Protein AF-A0A1Z9M6M5-F1 (afdb_monomer_lite)

Sequence (166 aa):
MITKFTIFIFLLGDLFAAGDVALSGQDLSLFWFLPFLGILFSIAILPLISPYFWHKNYGKVSFFWLLIFTIFFFLTFGYNTASFYFIEVIVGEFIPFVVLLLSLFVVTGGICIRGTFKPTPLNNLKLMVLGTSIASWMGTTGAAMLLVRPLINANYIRKFNVHIFV

Structure (mmCIF, N/CA/C/O backbone):
data_AF-A0A1Z9M6M5-F1
#
_entry.id   AF-A0A1Z9M6M5-F1
#
loop_
_atom_site.group_PDB
_atom_site.id
_atom_site.type_symbol
_atom_site.label_atom_id
_atom_site.label_alt_id
_atom_site.label_comp_id
_atom_site.label_asym_id
_atom_site.label_entity_id
_atom_site.label_seq_id
_atom_site.pdbx_PDB_ins_code
_atom_site.Cartn_x
_atom_site.Cartn_y
_atom_site.Cartn_z
_atom_site.occupancy
_atom_site.B_iso_or_equiv
_atom_site.auth_seq_id
_atom_site.auth_comp_id
_atom_site.auth_asym_id
_atom_site.auth_atom_id
_atom_site.pdbx_PDB_model_num
ATOM 1 N N . MET A 1 1 ? 12.761 27.699 -20.413 1.00 53.94 1 MET A N 1
ATOM 2 C CA . MET A 1 1 ? 11.705 26.902 -19.742 1.00 53.94 1 MET A CA 1
ATOM 3 C C . MET A 1 1 ? 10.791 26.219 -20.758 1.00 53.94 1 MET A C 1
ATOM 5 O O . MET A 1 1 ? 10.580 25.023 -20.638 1.00 53.94 1 MET A O 1
ATOM 9 N N . ILE A 1 2 ? 10.361 26.935 -21.804 1.00 57.56 2 ILE A N 1
ATOM 10 C CA . ILE A 1 2 ? 9.500 26.427 -22.888 1.00 57.56 2 ILE A CA 1
ATOM 11 C C . ILE A 1 2 ? 10.130 25.242 -23.643 1.00 57.56 2 ILE A C 1
ATOM 13 O O . ILE A 1 2 ? 9.488 24.215 -23.783 1.00 57.56 2 ILE A O 1
ATOM 17 N N . THR A 1 3 ? 11.417 25.300 -23.999 1.00 53.97 3 THR A N 1
ATOM 18 C CA . THR A 1 3 ? 12.093 24.231 -24.765 1.00 53.97 3 THR A CA 1
ATOM 19 C C . THR A 1 3 ? 12.153 22.886 -24.032 1.00 53.97 3 THR A C 1
ATOM 21 O O . THR A 1 3 ? 12.022 21.839 -24.652 1.00 53.97 3 THR A O 1
ATOM 24 N N . LYS A 1 4 ? 12.302 22.895 -22.698 1.00 49.56 4 LYS A N 1
ATOM 25 C CA . LYS A 1 4 ? 12.284 21.666 -21.884 1.00 49.56 4 LYS A CA 1
ATOM 26 C C . LYS A 1 4 ? 10.884 21.053 -21.810 1.00 49.56 4 LYS A C 1
ATOM 28 O O . LYS A 1 4 ? 10.758 19.837 -21.765 1.00 49.56 4 LYS A O 1
ATOM 33 N N . PHE A 1 5 ? 9.853 21.895 -21.823 1.00 53.88 5 PHE A N 1
ATOM 34 C CA . PHE A 1 5 ? 8.457 21.470 -21.810 1.00 53.88 5 PHE A CA 1
ATOM 35 C C . PHE A 1 5 ? 8.045 20.856 -23.155 1.00 53.88 5 PHE A C 1
ATOM 37 O O . PHE A 1 5 ? 7.397 19.816 -23.180 1.00 53.88 5 PHE A O 1
ATOM 44 N N . THR A 1 6 ? 8.504 21.424 -24.275 1.00 57.41 6 THR A N 1
ATOM 45 C CA . THR A 1 6 ? 8.254 20.861 -25.610 1.00 57.41 6 THR A CA 1
ATOM 46 C C . THR A 1 6 ? 8.958 19.519 -25.813 1.00 57.41 6 THR A C 1
ATOM 48 O O . THR A 1 6 ? 8.351 18.596 -26.340 1.00 57.41 6 THR A O 1
ATOM 51 N N . ILE A 1 7 ? 10.201 19.374 -25.336 1.00 59.31 7 ILE A N 1
ATOM 52 C CA . ILE A 1 7 ? 10.940 18.098 -25.378 1.00 59.31 7 ILE A CA 1
ATOM 53 C C . ILE A 1 7 ? 10.253 17.033 -24.511 1.00 59.31 7 ILE A C 1
ATOM 55 O O . ILE A 1 7 ? 10.161 15.880 -24.916 1.00 59.31 7 ILE A O 1
ATOM 59 N N . PHE A 1 8 ? 9.731 17.418 -23.342 1.00 57.72 8 PHE A N 1
ATOM 60 C CA . PHE A 1 8 ? 8.982 16.521 -22.460 1.00 57.72 8 PHE A CA 1
ATOM 61 C C . PHE A 1 8 ? 7.685 16.012 -23.109 1.00 57.72 8 PHE A C 1
ATOM 63 O O . PHE A 1 8 ? 7.379 14.828 -23.015 1.00 57.72 8 PHE A O 1
ATOM 70 N N . ILE A 1 9 ? 6.959 16.883 -23.817 1.00 60.31 9 ILE A N 1
ATOM 71 C CA . ILE A 1 9 ? 5.745 16.513 -24.560 1.00 60.31 9 ILE A CA 1
ATOM 72 C C . ILE A 1 9 ? 6.070 15.619 -25.762 1.00 60.31 9 ILE A C 1
ATOM 74 O O . ILE A 1 9 ? 5.335 14.672 -26.019 1.00 60.31 9 ILE A O 1
ATOM 78 N N . PHE A 1 10 ? 7.168 15.878 -26.476 1.00 56.12 10 PHE A N 1
ATOM 79 C CA . PHE A 1 10 ? 7.576 15.059 -27.622 1.00 56.12 10 PHE A CA 1
ATOM 80 C C . PHE A 1 10 ? 8.027 13.655 -27.193 1.00 56.12 10 PHE A C 1
ATOM 82 O O . PHE A 1 10 ? 7.607 12.673 -27.791 1.00 56.12 10 PHE A O 1
ATOM 89 N N . LEU A 1 11 ? 8.785 13.552 -26.092 1.00 55.50 11 LEU A N 1
ATOM 90 C CA . LEU A 1 11 ? 9.146 12.269 -25.477 1.00 55.50 11 LEU A CA 1
ATOM 91 C C . LEU A 1 11 ? 7.907 11.480 -25.039 1.00 55.50 11 LEU A C 1
ATOM 93 O O . LEU A 1 11 ? 7.829 10.286 -25.300 1.00 55.50 11 LEU A O 1
ATOM 97 N N . LEU A 1 12 ? 6.925 12.140 -24.416 1.00 55.97 12 LEU A N 1
ATOM 98 C CA . LEU A 1 12 ? 5.636 11.522 -24.087 1.00 55.97 12 LEU A CA 1
ATOM 99 C C . LEU A 1 12 ? 4.883 11.056 -25.343 1.00 55.97 12 LEU A C 1
ATOM 101 O O . LEU A 1 12 ? 4.297 9.981 -25.323 1.00 55.97 12 LEU A O 1
ATOM 105 N N . GLY A 1 13 ? 4.918 11.828 -26.431 1.00 56.06 13 GLY A N 1
ATOM 106 C CA . GLY A 1 13 ? 4.300 11.465 -27.709 1.00 56.06 13 GLY A CA 1
ATOM 107 C C . GLY A 1 13 ? 4.885 10.191 -28.323 1.00 56.06 13 GLY A C 1
ATOM 108 O O . GLY A 1 13 ? 4.125 9.295 -28.681 1.00 56.06 13 GLY A O 1
ATOM 109 N N . ASP A 1 14 ? 6.214 10.072 -28.375 1.00 56.16 14 ASP A N 1
ATOM 110 C CA . ASP A 1 14 ? 6.899 8.872 -28.884 1.00 56.16 14 ASP A CA 1
ATOM 111 C C . ASP A 1 14 ? 6.700 7.652 -27.971 1.00 56.16 14 ASP A C 1
ATOM 113 O O . ASP A 1 14 ? 6.574 6.526 -28.450 1.00 56.16 14 ASP A O 1
ATOM 117 N N . LEU A 1 15 ? 6.610 7.871 -26.655 1.00 54.00 15 LEU A N 1
ATOM 118 C CA . LEU A 1 15 ? 6.298 6.820 -25.687 1.00 54.00 15 LEU A CA 1
ATOM 119 C C . LEU A 1 15 ? 4.893 6.250 -25.918 1.00 54.00 15 LEU A C 1
ATOM 121 O O . LEU A 1 15 ? 4.748 5.037 -25.963 1.00 54.00 15 LEU A O 1
ATOM 125 N N . PHE A 1 16 ? 3.878 7.091 -26.137 1.00 54.66 16 PHE A N 1
ATOM 126 C CA . PHE A 1 16 ? 2.506 6.644 -26.427 1.00 54.66 16 PHE A CA 1
ATOM 127 C C . PHE A 1 16 ? 2.314 6.091 -27.852 1.00 54.66 16 PHE A C 1
ATOM 129 O O . PHE A 1 16 ? 1.365 5.345 -28.088 1.00 54.66 16 PHE A O 1
ATOM 136 N N . ALA A 1 17 ? 3.200 6.421 -28.797 1.00 52.97 17 ALA A N 1
ATOM 137 C CA . ALA A 1 17 ? 3.157 5.916 -30.172 1.00 52.97 17 ALA A CA 1
ATOM 138 C C . ALA A 1 17 ? 3.702 4.481 -30.327 1.00 52.97 17 ALA A C 1
ATOM 140 O O . ALA A 1 17 ? 3.502 3.863 -31.368 1.00 52.97 17 ALA A O 1
ATOM 141 N N . ALA A 1 18 ? 4.346 3.917 -29.298 1.00 52.28 18 ALA A N 1
ATOM 142 C CA . ALA A 1 18 ? 4.889 2.553 -29.302 1.00 52.28 18 ALA A CA 1
ATOM 143 C C . ALA A 1 18 ? 3.838 1.443 -29.048 1.00 52.28 18 ALA A C 1
ATOM 145 O O . ALA A 1 18 ? 4.202 0.304 -28.752 1.00 52.28 18 ALA A O 1
ATOM 146 N N . GLY A 1 19 ? 2.542 1.759 -29.162 1.00 51.19 19 GLY A N 1
ATOM 147 C CA . GLY A 1 19 ? 1.414 0.876 -28.834 1.00 51.19 19 GLY A CA 1
ATOM 148 C C . GLY A 1 19 ? 1.192 -0.332 -29.758 1.00 51.19 19 GLY A C 1
ATOM 149 O O . GLY A 1 19 ? 0.257 -1.092 -29.526 1.00 51.19 19 GLY A O 1
ATOM 150 N N . ASP A 1 20 ? 2.031 -0.545 -30.775 1.00 50.50 20 ASP A N 1
ATOM 151 C CA . ASP A 1 20 ? 1.866 -1.653 -31.730 1.00 50.50 20 ASP A CA 1
ATOM 152 C C . ASP A 1 20 ? 2.443 -2.999 -31.242 1.00 50.50 20 ASP A C 1
ATOM 154 O O . ASP A 1 20 ? 2.226 -4.029 -31.880 1.00 50.50 20 ASP A O 1
ATOM 158 N N . VAL A 1 21 ? 3.145 -3.039 -30.101 1.00 58.66 21 VAL A N 1
ATOM 159 C CA . VAL A 1 21 ? 3.695 -4.284 -29.526 1.00 58.66 21 VAL A CA 1
ATOM 160 C C . VAL A 1 21 ? 3.026 -4.587 -28.187 1.00 58.66 21 VAL A C 1
ATOM 162 O O . VAL A 1 21 ? 3.596 -4.364 -27.120 1.00 58.66 21 VAL A O 1
ATOM 165 N N . ALA A 1 22 ? 1.803 -5.116 -28.239 1.00 64.25 22 ALA A N 1
ATOM 166 C CA . ALA A 1 22 ? 1.170 -5.706 -27.067 1.00 64.25 22 ALA A CA 1
ATOM 167 C C . ALA A 1 22 ? 1.894 -7.016 -26.709 1.00 64.25 22 ALA A C 1
ATOM 169 O O . ALA A 1 22 ? 1.821 -7.996 -27.452 1.00 64.25 22 ALA A O 1
ATOM 170 N N . LEU A 1 23 ? 2.602 -7.043 -25.577 1.00 72.88 23 LEU A N 1
ATOM 171 C CA . LEU A 1 23 ? 3.188 -8.270 -25.043 1.00 72.88 23 LEU A CA 1
ATOM 172 C C . L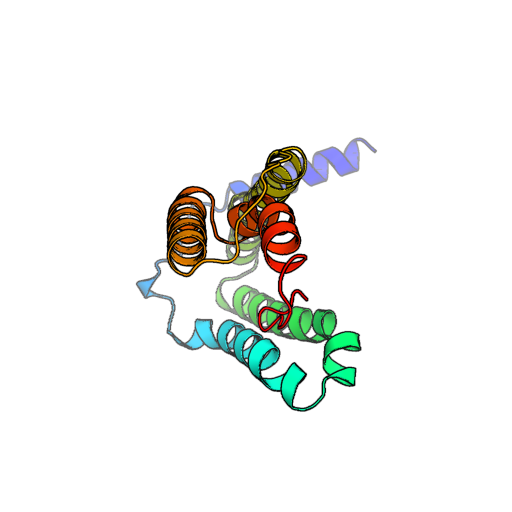EU A 1 23 ? 2.064 -9.240 -24.676 1.00 72.88 23 LEU A C 1
ATOM 174 O O . LEU A 1 23 ? 1.257 -8.973 -23.783 1.00 72.88 23 LEU A O 1
ATOM 178 N N . SER A 1 24 ? 2.007 -10.379 -25.364 1.00 75.81 24 SER A N 1
ATOM 179 C CA . SER A 1 24 ? 1.067 -11.438 -25.020 1.00 75.81 24 SER A CA 1
ATOM 180 C C . SER A 1 24 ? 1.516 -12.107 -23.726 1.00 75.81 24 SER A C 1
ATOM 182 O O . SER A 1 24 ? 2.664 -12.529 -23.589 1.00 75.81 24 SER A O 1
ATOM 184 N N . GLY A 1 25 ? 0.596 -12.274 -22.773 1.00 72.62 25 GLY A N 1
ATOM 185 C CA . GLY A 1 25 ? 0.875 -12.983 -21.519 1.00 72.62 25 GLY A CA 1
ATOM 186 C C . GLY A 1 25 ? 1.335 -14.435 -21.713 1.00 72.62 25 GLY A C 1
ATOM 187 O O . GLY A 1 25 ? 1.915 -15.011 -20.799 1.00 72.62 25 GLY A O 1
ATOM 188 N N . GLN A 1 26 ? 1.117 -15.020 -22.897 1.00 75.69 26 GLN A N 1
ATOM 189 C CA . GLN A 1 26 ? 1.611 -16.357 -23.248 1.00 75.69 26 GLN A CA 1
ATOM 190 C C . GLN A 1 26 ? 3.128 -16.399 -23.474 1.00 75.69 26 GLN A C 1
ATOM 192 O O . GLN A 1 26 ? 3.737 -17.447 -23.263 1.00 75.69 26 GLN A O 1
ATOM 197 N N . ASP A 1 27 ? 3.743 -15.272 -23.836 1.00 73.62 27 ASP A N 1
ATOM 198 C CA . ASP A 1 27 ? 5.185 -15.183 -24.096 1.00 73.62 27 ASP A CA 1
ATOM 199 C C . ASP A 1 27 ? 5.992 -14.963 -22.801 1.00 73.62 27 ASP A C 1
ATOM 201 O O . ASP A 1 27 ? 7.218 -15.100 -22.767 1.00 73.62 27 ASP A O 1
ATOM 205 N N . LEU A 1 28 ? 5.306 -14.647 -21.698 1.00 81.38 28 LEU A N 1
ATOM 206 C CA . LEU A 1 28 ? 5.906 -14.429 -20.388 1.00 81.38 28 LEU A CA 1
ATOM 207 C C . LEU A 1 28 ? 5.990 -15.747 -19.612 1.00 81.38 28 LEU A C 1
ATOM 209 O O . LEU A 1 28 ? 5.014 -16.250 -19.058 1.00 81.38 28 LEU A O 1
ATOM 213 N N . SER A 1 29 ? 7.202 -16.293 -19.517 1.00 86.38 29 SER A N 1
ATOM 214 C CA . SER A 1 29 ? 7.466 -17.430 -18.630 1.00 86.38 29 SER A CA 1
ATOM 215 C C . SER A 1 29 ? 7.239 -17.074 -17.150 1.00 86.38 29 SER A C 1
ATOM 217 O O . SER A 1 29 ? 7.428 -15.932 -16.728 1.00 86.38 29 SER A O 1
ATOM 219 N N . LEU A 1 30 ? 6.942 -18.081 -16.321 1.00 86.88 30 LEU A N 1
ATOM 220 C CA . LEU A 1 30 ? 6.798 -17.924 -14.863 1.00 86.88 30 LEU A CA 1
ATOM 221 C C . LEU A 1 30 ? 8.045 -17.339 -14.175 1.00 86.88 30 LEU A C 1
ATOM 223 O O . LEU A 1 30 ? 7.954 -16.838 -13.056 1.00 86.88 30 LEU A O 1
ATOM 227 N N . PHE A 1 31 ? 9.205 -17.371 -14.834 1.00 89.00 31 PHE A N 1
ATOM 228 C CA . PHE A 1 31 ? 10.445 -16.805 -14.310 1.00 89.00 31 PHE A CA 1
ATOM 229 C C . PHE A 1 31 ? 10.343 -15.295 -14.042 1.00 89.00 31 PHE A C 1
ATOM 231 O O . PHE A 1 31 ? 10.983 -14.790 -13.124 1.00 89.00 31 PHE A O 1
ATOM 238 N N . TRP A 1 32 ? 9.482 -14.571 -14.763 1.00 88.12 32 TRP A N 1
ATOM 239 C CA . TRP A 1 32 ? 9.258 -13.135 -14.548 1.00 88.12 32 TRP A CA 1
ATOM 240 C C . TRP A 1 32 ? 8.683 -12.794 -13.168 1.00 88.12 32 TRP A C 1
ATOM 242 O O . TRP A 1 32 ? 8.801 -11.661 -12.707 1.00 88.12 32 TRP A O 1
ATOM 2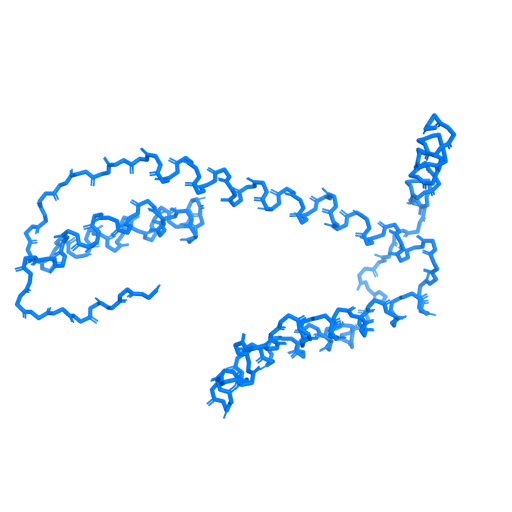52 N N . PHE A 1 33 ? 8.127 -13.783 -12.468 1.00 89.69 33 PHE A N 1
ATOM 253 C CA . PHE A 1 33 ? 7.595 -13.634 -11.118 1.00 89.69 33 PHE A CA 1
ATOM 254 C C . PHE A 1 33 ? 8.684 -13.620 -10.027 1.00 89.69 33 PHE A C 1
ATOM 256 O O . PHE A 1 33 ? 8.402 -13.268 -8.880 1.00 89.69 33 PHE A O 1
ATOM 263 N N . LEU A 1 34 ? 9.938 -13.972 -10.346 1.00 93.38 34 LEU A N 1
ATOM 264 C CA . LEU A 1 34 ? 11.017 -14.093 -9.354 1.00 93.38 34 LEU A CA 1
ATOM 265 C C . LEU A 1 34 ? 11.285 -12.800 -8.568 1.00 93.38 34 LEU A C 1
ATOM 267 O O . LEU A 1 34 ? 11.345 -12.873 -7.340 1.00 93.38 34 LEU A O 1
ATOM 271 N N . PRO A 1 35 ? 11.430 -11.620 -9.205 1.00 93.44 35 PRO A N 1
ATOM 272 C CA . PRO A 1 35 ? 11.669 -10.379 -8.470 1.00 93.44 35 PRO A CA 1
ATOM 273 C C . PRO A 1 35 ? 10.505 -10.016 -7.542 1.00 93.44 35 PRO A C 1
ATOM 275 O O . PRO A 1 35 ? 10.725 -9.519 -6.437 1.00 93.44 35 PRO A O 1
ATOM 278 N N . PHE A 1 36 ? 9.274 -10.327 -7.959 1.00 93.19 36 PHE A N 1
ATOM 279 C CA . PHE A 1 36 ? 8.077 -10.131 -7.147 1.00 93.19 36 PHE A CA 1
ATOM 280 C C . PHE A 1 36 ? 8.054 -11.064 -5.925 1.00 93.19 36 PHE A C 1
ATOM 282 O O . PHE A 1 36 ? 7.830 -10.614 -4.801 1.00 93.19 36 PHE A O 1
ATOM 289 N N . LEU A 1 37 ? 8.372 -12.350 -6.102 1.00 95.56 37 LEU A N 1
ATOM 290 C CA . LEU A 1 37 ? 8.568 -13.269 -4.975 1.00 95.56 37 LEU A CA 1
ATOM 291 C C . LEU A 1 37 ? 9.685 -12.798 -4.048 1.00 95.56 37 LEU A C 1
ATOM 293 O O . LEU A 1 37 ? 9.537 -12.854 -2.829 1.00 95.56 37 LEU A O 1
ATOM 297 N N . GLY A 1 38 ? 10.784 -12.307 -4.617 1.00 95.69 38 GLY A N 1
ATOM 298 C CA . GLY A 1 38 ? 11.925 -11.787 -3.877 1.00 95.69 38 GLY A CA 1
ATOM 299 C C . GLY A 1 38 ? 11.531 -10.672 -2.913 1.00 95.69 38 GLY A C 1
ATOM 300 O O . GLY A 1 38 ? 11.883 -10.728 -1.729 1.00 95.69 38 GLY A O 1
ATOM 301 N N . ILE A 1 39 ? 10.747 -9.693 -3.373 1.00 95.75 39 ILE A N 1
ATOM 302 C CA . ILE A 1 39 ? 10.265 -8.618 -2.499 1.00 95.75 39 ILE A CA 1
ATOM 303 C C . ILE A 1 39 ? 9.224 -9.113 -1.484 1.00 95.75 39 ILE A C 1
ATOM 305 O O . ILE A 1 39 ? 9.292 -8.712 -0.322 1.00 95.75 39 ILE A O 1
ATOM 309 N N . LEU A 1 40 ? 8.326 -10.034 -1.847 1.00 95.81 40 LEU A N 1
ATOM 310 C CA . LEU A 1 40 ? 7.368 -10.615 -0.895 1.00 95.81 40 LEU A CA 1
ATOM 311 C C . LEU A 1 40 ? 8.063 -11.378 0.236 1.00 95.81 40 LEU A C 1
ATOM 313 O O . LEU A 1 40 ? 7.770 -11.142 1.409 1.00 95.81 40 LEU A O 1
ATOM 317 N N . PHE A 1 41 ? 9.026 -12.241 -0.091 1.00 96.38 41 PHE A N 1
ATOM 318 C CA . PHE A 1 41 ? 9.834 -12.934 0.912 1.00 96.38 41 PHE A CA 1
ATOM 319 C C . PHE A 1 41 ? 10.646 -11.955 1.754 1.00 96.38 41 PHE A C 1
ATOM 321 O O . PHE A 1 41 ? 10.755 -12.140 2.964 1.00 96.38 41 PHE A O 1
ATOM 328 N N . SER A 1 42 ? 11.165 -10.885 1.147 1.00 95.38 42 SER A N 1
ATOM 329 C CA . SER A 1 42 ? 11.884 -9.839 1.878 1.00 95.38 42 SER A CA 1
ATOM 330 C C . SER A 1 42 ? 10.990 -9.184 2.935 1.00 95.38 42 SER A C 1
ATOM 332 O O . SER A 1 42 ? 11.397 -9.091 4.089 1.00 95.38 42 SER A O 1
ATOM 334 N N . ILE A 1 43 ? 9.761 -8.797 2.580 1.00 94.38 43 ILE A N 1
ATOM 335 C CA . ILE A 1 43 ? 8.808 -8.168 3.512 1.00 94.38 43 ILE A CA 1
ATOM 336 C C . ILE A 1 43 ? 8.302 -9.168 4.562 1.00 94.38 43 ILE A C 1
ATOM 338 O O . ILE A 1 43 ? 8.041 -8.775 5.693 1.00 94.38 43 ILE A O 1
ATOM 342 N N . ALA A 1 44 ? 8.178 -10.454 4.231 1.00 95.12 44 ALA A N 1
ATOM 343 C CA . ALA A 1 44 ? 7.712 -11.466 5.177 1.00 95.12 44 ALA A CA 1
ATOM 344 C C . ALA A 1 44 ? 8.795 -11.894 6.185 1.00 95.12 44 ALA A C 1
ATOM 346 O O . ALA A 1 44 ? 8.506 -12.080 7.364 1.00 95.12 44 ALA A O 1
ATOM 347 N N . ILE A 1 45 ? 10.040 -12.068 5.730 1.00 95.62 45 ILE A N 1
ATOM 348 C CA . ILE A 1 45 ? 11.104 -12.733 6.498 1.00 95.62 45 ILE A CA 1
ATOM 349 C C . ILE A 1 45 ? 12.056 -11.729 7.159 1.00 95.62 45 ILE A C 1
ATOM 351 O O . ILE A 1 45 ? 12.415 -11.900 8.325 1.00 95.62 45 ILE A O 1
ATOM 355 N N . LEU A 1 46 ? 12.481 -10.671 6.458 1.00 93.56 46 LEU A N 1
ATOM 356 C CA . LEU A 1 46 ? 13.497 -9.750 6.989 1.00 93.56 46 LEU A CA 1
ATOM 357 C C . LEU A 1 46 ? 13.063 -9.008 8.260 1.00 93.56 46 LEU A C 1
ATOM 359 O O . LEU A 1 46 ? 13.909 -8.875 9.146 1.00 93.56 46 LEU A O 1
ATOM 363 N N . PRO A 1 47 ? 11.797 -8.571 8.425 1.00 92.44 47 PRO A N 1
ATOM 364 C CA . PRO A 1 47 ? 11.362 -7.979 9.688 1.00 92.44 47 PRO A CA 1
ATOM 365 C C . PRO A 1 47 ? 11.429 -8.959 10.862 1.00 92.44 47 PRO A C 1
ATOM 367 O O . PRO A 1 47 ? 11.627 -8.520 11.988 1.00 92.44 47 PRO A O 1
ATOM 370 N N . LEU A 1 48 ? 11.282 -10.267 10.612 1.00 93.12 48 LEU A N 1
ATOM 371 C CA . LEU A 1 48 ? 11.323 -11.304 11.648 1.00 93.12 48 LEU A CA 1
ATOM 372 C C . LEU A 1 48 ? 12.761 -11.665 12.045 1.00 93.12 48 LEU A C 1
ATOM 374 O O . LEU A 1 48 ? 13.032 -11.873 13.224 1.00 93.12 48 LEU A O 1
ATOM 378 N N . ILE A 1 49 ? 13.685 -11.723 11.079 1.00 94.69 49 ILE A N 1
ATOM 379 C CA . ILE A 1 49 ? 15.092 -12.090 11.326 1.00 94.69 49 ILE A CA 1
ATOM 380 C C . ILE A 1 49 ? 15.916 -10.889 11.809 1.00 94.69 49 ILE A C 1
ATOM 382 O O . ILE A 1 49 ? 16.739 -11.020 12.713 1.00 94.69 49 ILE A O 1
ATOM 386 N N . SER A 1 50 ? 15.735 -9.714 11.199 1.00 93.12 50 SER A N 1
ATOM 387 C CA . SER A 1 50 ? 16.501 -8.506 11.521 1.00 93.12 50 SER A CA 1
ATOM 388 C C . SER A 1 50 ? 15.629 -7.244 11.437 1.00 93.12 50 SER A C 1
ATOM 390 O O . SER A 1 50 ? 15.705 -6.485 10.462 1.00 93.12 50 SER A O 1
ATOM 392 N N . PRO A 1 51 ? 14.828 -6.966 12.486 1.00 91.75 51 PRO A N 1
ATOM 393 C CA . PRO A 1 51 ? 13.941 -5.806 12.517 1.00 91.75 51 PRO A CA 1
ATOM 394 C C . PRO A 1 51 ? 14.693 -4.485 12.299 1.00 91.75 51 PRO A C 1
ATOM 396 O O . PRO A 1 51 ? 14.288 -3.655 11.486 1.00 91.75 51 PRO A O 1
ATOM 399 N N . TYR A 1 52 ? 15.835 -4.298 12.974 1.00 92.38 52 TYR A N 1
ATOM 400 C CA . TYR A 1 52 ? 16.611 -3.055 12.886 1.00 92.38 52 TYR A CA 1
ATOM 401 C C . TYR A 1 52 ? 17.133 -2.788 11.466 1.00 92.38 52 TYR A C 1
ATOM 403 O O . TYR A 1 52 ? 17.080 -1.654 10.983 1.00 92.38 52 TYR A O 1
ATOM 411 N N . PHE A 1 53 ? 17.603 -3.830 10.771 1.00 93.75 53 PHE A N 1
ATOM 412 C CA . PHE A 1 53 ? 18.047 -3.700 9.385 1.00 93.75 53 PHE A CA 1
ATOM 413 C C . PHE A 1 53 ? 16.882 -3.350 8.460 1.00 93.75 53 PHE A C 1
ATOM 415 O O . PHE A 1 53 ? 17.017 -2.439 7.637 1.00 93.75 53 PHE A O 1
ATOM 422 N N . TRP A 1 54 ? 15.750 -4.045 8.608 1.00 93.75 54 TRP A N 1
ATOM 423 C CA . TRP A 1 54 ? 14.569 -3.833 7.779 1.00 93.75 54 TRP A CA 1
ATOM 424 C C . TRP A 1 54 ? 14.019 -2.416 7.932 1.00 93.75 54 TRP A C 1
ATOM 426 O O . TRP A 1 54 ? 13.921 -1.693 6.944 1.00 93.75 54 TRP A O 1
ATOM 436 N N . HIS A 1 55 ? 13.746 -1.963 9.157 1.00 90.25 55 HIS A N 1
ATOM 437 C CA . HIS A 1 55 ? 13.173 -0.633 9.386 1.00 90.25 55 HIS A CA 1
ATOM 438 C C . HIS A 1 55 ? 14.052 0.497 8.832 1.00 90.25 55 HIS A C 1
ATOM 440 O O . HIS A 1 55 ? 13.530 1.503 8.356 1.00 90.25 55 HIS A O 1
ATOM 446 N N . LYS A 1 56 ? 15.379 0.320 8.824 1.00 94.50 56 LYS A N 1
ATOM 447 C CA . LYS A 1 56 ? 16.318 1.299 8.259 1.00 94.50 56 LYS A CA 1
ATOM 448 C C . LYS A 1 56 ? 16.457 1.213 6.735 1.00 94.50 56 LYS A C 1
ATOM 450 O O . LYS A 1 56 ? 16.750 2.225 6.102 1.00 94.50 56 LYS A O 1
ATOM 455 N N . ASN A 1 57 ? 16.314 0.027 6.139 1.00 94.81 57 ASN A N 1
ATOM 456 C CA . ASN A 1 57 ? 16.693 -0.219 4.741 1.00 94.81 57 ASN A CA 1
ATOM 457 C C . ASN A 1 57 ? 15.580 -0.795 3.856 1.00 94.81 57 ASN A C 1
ATOM 459 O O . ASN A 1 57 ? 15.875 -1.115 2.707 1.00 94.81 57 ASN A O 1
ATOM 463 N N . TYR A 1 58 ? 14.331 -0.898 4.320 1.00 93.19 58 TYR A N 1
ATOM 464 C CA . TYR A 1 58 ? 13.233 -1.474 3.530 1.00 93.19 58 TYR A CA 1
ATOM 465 C C . TYR A 1 58 ? 13.137 -0.829 2.138 1.00 93.19 58 TYR A C 1
ATOM 467 O O . TYR A 1 58 ? 13.076 -1.535 1.139 1.00 93.19 58 TYR A O 1
ATOM 475 N N . GLY A 1 59 ? 13.265 0.502 2.052 1.00 93.88 59 GLY A N 1
ATOM 476 C CA . GLY A 1 59 ? 13.245 1.221 0.777 1.00 93.88 59 GLY A CA 1
ATOM 477 C C . GLY A 1 59 ? 14.388 0.830 -0.165 1.00 93.88 59 GLY A C 1
ATOM 478 O O . GLY A 1 59 ? 14.176 0.722 -1.368 1.00 93.88 59 GLY A O 1
ATOM 479 N N . LYS A 1 60 ? 15.585 0.543 0.366 1.00 95.06 60 LYS A N 1
ATOM 480 C CA . LYS A 1 60 ? 16.729 0.085 -0.441 1.00 95.06 60 LYS A CA 1
ATOM 481 C C . LYS A 1 60 ? 16.519 -1.333 -0.959 1.00 95.06 60 LYS A C 1
ATOM 483 O O . LYS A 1 60 ? 16.857 -1.608 -2.103 1.00 95.06 60 LYS A O 1
ATOM 488 N N . VAL A 1 61 ? 15.955 -2.216 -0.133 1.00 95.12 61 VAL A N 1
ATOM 489 C CA . VAL A 1 61 ? 15.644 -3.599 -0.528 1.00 95.12 61 VAL A CA 1
ATOM 490 C C . VAL A 1 61 ? 14.556 -3.612 -1.603 1.00 95.12 61 VAL A C 1
ATOM 492 O O . VAL A 1 61 ? 14.721 -4.272 -2.625 1.00 95.12 61 VAL A O 1
ATOM 495 N N . SER A 1 62 ? 13.489 -2.827 -1.436 1.00 94.69 62 SER A N 1
ATOM 496 C CA . SER A 1 62 ? 12.453 -2.667 -2.464 1.00 94.69 62 SER A CA 1
ATOM 497 C C . SER A 1 62 ? 13.019 -2.100 -3.764 1.00 94.69 62 SER A C 1
ATOM 499 O O . SER A 1 62 ? 12.723 -2.611 -4.840 1.00 94.69 62 SER A O 1
ATOM 501 N N . PHE A 1 63 ? 13.876 -1.080 -3.671 1.00 94.94 63 PHE A N 1
ATO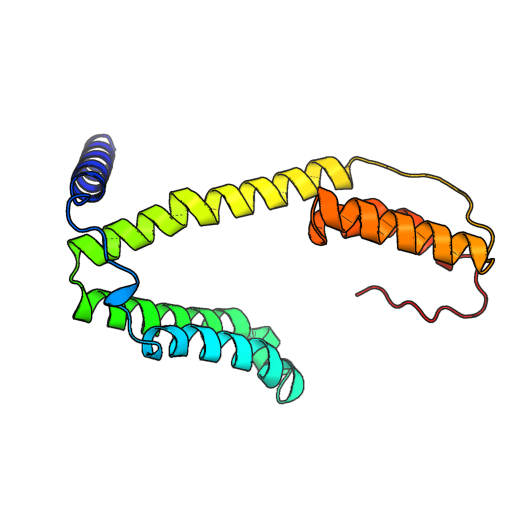M 502 C CA . PHE A 1 63 ? 14.514 -0.477 -4.839 1.00 94.94 63 PHE A CA 1
ATOM 503 C C . PHE A 1 63 ? 15.454 -1.446 -5.564 1.00 94.94 63 PHE A C 1
ATOM 505 O O . PHE A 1 63 ? 15.500 -1.453 -6.789 1.00 94.94 63 PHE A O 1
ATOM 512 N N . PHE A 1 64 ? 16.167 -2.298 -4.827 1.00 96.12 64 PHE A N 1
ATOM 513 C CA . PHE A 1 64 ? 17.007 -3.347 -5.400 1.00 96.12 64 PHE A CA 1
ATOM 514 C C . PHE A 1 64 ? 16.195 -4.333 -6.251 1.00 96.12 64 PHE A C 1
ATOM 516 O O . PHE A 1 64 ? 16.548 -4.576 -7.404 1.00 96.12 64 PHE A O 1
ATOM 523 N N . TRP A 1 65 ? 15.077 -4.849 -5.728 1.00 96.06 65 TRP A N 1
ATOM 524 C CA . TRP A 1 65 ? 14.203 -5.753 -6.486 1.00 96.06 65 TRP A CA 1
ATOM 525 C C . TRP A 1 65 ? 13.552 -5.069 -7.692 1.00 96.06 65 TRP A C 1
ATOM 527 O O . TRP A 1 65 ? 13.496 -5.660 -8.772 1.00 96.06 65 TRP A O 1
ATOM 537 N N . LEU A 1 66 ? 13.127 -3.811 -7.533 1.00 93.62 66 LEU A N 1
ATOM 538 C CA . LEU A 1 66 ? 12.609 -2.989 -8.628 1.00 93.62 66 LEU A CA 1
ATOM 539 C C . LEU A 1 66 ? 13.650 -2.823 -9.741 1.00 93.62 66 LEU A C 1
ATOM 541 O O . LEU A 1 66 ? 13.327 -3.015 -10.911 1.00 93.62 66 LEU A O 1
ATOM 545 N N . LEU A 1 67 ? 14.894 -2.487 -9.391 1.00 94.31 67 LEU A N 1
ATOM 546 C CA . LEU A 1 67 ? 15.979 -2.330 -10.356 1.00 94.31 67 LEU A CA 1
ATOM 547 C C . LEU A 1 67 ? 16.282 -3.629 -11.089 1.00 94.31 67 LEU A C 1
ATOM 549 O O . LEU A 1 67 ? 16.428 -3.596 -12.304 1.00 94.31 67 LEU A O 1
ATOM 553 N N . ILE A 1 68 ? 16.349 -4.761 -10.385 1.00 95.25 68 ILE A N 1
ATOM 554 C CA . ILE A 1 68 ? 16.575 -6.066 -11.021 1.00 95.25 68 ILE A CA 1
ATOM 555 C C . ILE A 1 68 ? 15.496 -6.350 -12.060 1.00 95.25 68 ILE A C 1
ATOM 557 O O . ILE A 1 68 ? 15.830 -6.672 -13.200 1.00 95.25 68 ILE A O 1
ATOM 561 N N . PHE A 1 69 ? 14.222 -6.201 -11.684 1.00 93.81 69 PHE A N 1
ATOM 562 C CA . PHE A 1 69 ? 13.109 -6.402 -12.609 1.00 93.81 69 PHE A CA 1
ATOM 563 C C . P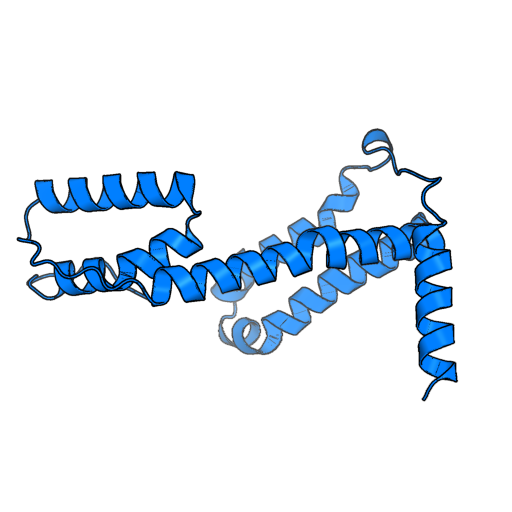HE A 1 69 ? 13.218 -5.459 -13.807 1.00 93.81 69 PHE A C 1
ATOM 565 O O . PHE A 1 69 ? 13.181 -5.905 -14.948 1.00 93.81 69 PHE A O 1
ATOM 572 N N . THR A 1 70 ? 13.426 -4.169 -13.540 1.00 91.12 70 THR A N 1
ATOM 573 C CA . THR A 1 70 ? 13.479 -3.127 -14.568 1.00 91.12 70 THR A CA 1
ATOM 574 C C . THR A 1 70 ? 14.624 -3.395 -15.540 1.00 91.12 70 THR A C 1
ATOM 576 O O . THR A 1 70 ? 14.393 -3.523 -16.734 1.00 91.12 70 THR A O 1
ATOM 579 N N . ILE A 1 71 ? 15.853 -3.566 -15.052 1.00 92.56 71 ILE A N 1
ATOM 580 C CA . ILE A 1 71 ? 17.030 -3.819 -15.893 1.00 92.56 71 ILE A CA 1
ATOM 581 C C . ILE A 1 71 ? 16.818 -5.069 -16.750 1.00 92.56 71 ILE A C 1
ATOM 583 O O . ILE A 1 71 ? 17.050 -5.030 -17.955 1.00 92.56 71 ILE A O 1
ATOM 587 N N . PHE A 1 72 ? 16.339 -6.164 -16.159 1.00 91.56 72 PHE A N 1
ATOM 588 C CA . PHE A 1 72 ? 16.116 -7.404 -16.898 1.00 91.56 72 PHE A CA 1
ATOM 589 C C . PHE A 1 72 ? 15.008 -7.260 -17.956 1.00 91.56 72 PHE A C 1
ATOM 591 O O . PHE A 1 72 ? 15.154 -7.751 -19.076 1.00 91.56 72 PHE A O 1
ATOM 598 N N . PHE A 1 73 ? 13.941 -6.522 -17.651 1.00 90.06 73 PHE A N 1
ATOM 599 C CA . PHE A 1 73 ? 12.857 -6.220 -18.588 1.00 90.06 73 PHE A CA 1
ATOM 600 C C . PHE A 1 73 ? 13.328 -5.343 -19.760 1.00 90.06 73 PHE A C 1
ATOM 602 O O . PHE A 1 73 ? 13.060 -5.653 -20.919 1.00 90.06 73 PHE A O 1
ATOM 609 N N . PHE A 1 74 ? 14.128 -4.308 -19.484 1.00 90.00 74 PHE A N 1
ATOM 610 C CA . PHE A 1 74 ? 14.729 -3.454 -20.515 1.00 90.00 74 PHE A CA 1
ATOM 611 C C . PHE A 1 74 ? 15.684 -4.223 -21.440 1.00 90.00 74 PHE A C 1
ATOM 613 O O . PHE A 1 74 ? 15.717 -3.953 -22.640 1.00 90.00 74 PHE A O 1
ATOM 620 N N . LEU A 1 75 ? 16.450 -5.182 -20.909 1.00 90.75 75 LEU A N 1
ATOM 621 C CA . LEU A 1 75 ? 17.387 -5.989 -21.700 1.00 90.75 75 LEU A CA 1
ATOM 622 C C . LEU A 1 75 ? 16.696 -7.015 -22.609 1.00 90.75 75 LEU A C 1
ATOM 624 O O . LEU A 1 75 ? 17.254 -7.381 -23.638 1.00 90.75 75 LEU A O 1
ATOM 628 N N . THR A 1 76 ? 15.512 -7.493 -22.231 1.00 89.06 76 THR A N 1
ATOM 629 C CA . THR A 1 76 ? 14.798 -8.569 -22.941 1.00 89.06 76 THR A CA 1
ATOM 630 C C . THR A 1 76 ? 13.799 -8.042 -23.964 1.00 89.06 76 THR A C 1
ATOM 632 O O . THR A 1 76 ? 13.747 -8.566 -25.073 1.00 89.06 76 THR A O 1
ATOM 635 N N . PHE A 1 77 ? 13.044 -6.994 -23.624 1.00 85.69 77 PHE A N 1
ATOM 636 C CA . PHE A 1 77 ? 11.999 -6.426 -24.486 1.00 85.69 77 PHE A CA 1
ATOM 637 C C . PHE A 1 77 ? 12.405 -5.105 -25.153 1.00 85.69 77 PHE A C 1
ATOM 639 O O . PHE A 1 77 ? 11.681 -4.582 -25.997 1.00 85.69 77 PHE A O 1
ATOM 646 N N . GLY A 1 78 ? 13.582 -4.573 -24.817 1.00 86.81 78 GLY A N 1
ATOM 647 C CA . GLY A 1 78 ? 14.112 -3.346 -25.399 1.00 86.81 78 GLY A CA 1
ATOM 648 C C . GLY A 1 78 ? 13.528 -2.069 -24.790 1.00 86.81 78 GLY A C 1
ATOM 649 O O . GLY A 1 78 ? 12.567 -2.077 -24.022 1.00 86.81 78 GLY A O 1
ATOM 650 N N . TYR A 1 79 ? 14.144 -0.936 -25.135 1.00 84.56 79 TYR A N 1
ATOM 651 C CA . TYR A 1 79 ? 13.852 0.356 -24.510 1.00 84.56 79 TYR A CA 1
ATOM 652 C C . TYR A 1 79 ? 12.426 0.863 -24.772 1.00 84.56 79 TYR A C 1
ATOM 654 O O . TYR A 1 79 ? 11.760 1.292 -23.831 1.00 84.56 79 TYR A O 1
ATOM 662 N N . ASN A 1 80 ? 11.947 0.801 -26.019 1.00 83.69 80 ASN A N 1
ATOM 663 C CA . ASN A 1 80 ? 10.641 1.358 -26.391 1.00 83.69 80 ASN A CA 1
ATOM 664 C C . ASN A 1 80 ? 9.494 0.637 -25.671 1.00 83.69 80 ASN A C 1
ATOM 666 O O . ASN A 1 80 ? 8.702 1.275 -24.987 1.00 83.69 80 ASN A O 1
ATOM 670 N N . THR A 1 81 ? 9.458 -0.696 -25.737 1.00 85.38 81 THR A N 1
ATOM 671 C CA . THR A 1 81 ? 8.419 -1.498 -25.078 1.00 85.38 81 THR A CA 1
ATOM 672 C C . THR A 1 81 ? 8.502 -1.384 -23.556 1.00 85.38 81 THR A C 1
ATOM 674 O O . THR A 1 81 ? 7.488 -1.165 -22.897 1.00 85.38 81 THR A O 1
ATOM 677 N N . ALA A 1 82 ? 9.705 -1.465 -22.975 1.00 86.88 82 ALA A N 1
ATOM 678 C CA . ALA A 1 82 ? 9.864 -1.393 -21.525 1.00 86.88 82 ALA A CA 1
ATOM 679 C C . ALA A 1 82 ? 9.461 -0.032 -20.939 1.00 86.88 82 ALA A C 1
ATOM 681 O O . ALA A 1 82 ? 8.813 0.025 -19.895 1.00 86.88 82 ALA A O 1
ATOM 682 N N . SER A 1 83 ? 9.824 1.064 -21.608 1.00 86.00 83 SER A N 1
ATOM 683 C CA . SER A 1 83 ? 9.477 2.416 -21.161 1.00 86.00 83 SER A CA 1
ATOM 684 C C . SER A 1 83 ? 7.988 2.725 -21.314 1.00 86.00 83 SER A C 1
ATOM 686 O O . SER A 1 83 ? 7.423 3.344 -20.411 1.00 86.00 83 SER A O 1
ATOM 688 N N . PHE A 1 84 ? 7.343 2.239 -22.380 1.00 86.94 84 PHE A N 1
ATOM 689 C CA . PHE A 1 84 ? 5.893 2.331 -22.551 1.00 86.94 84 PHE A CA 1
ATOM 690 C C . PHE A 1 84 ? 5.154 1.687 -21.374 1.00 86.94 84 PHE A C 1
ATOM 692 O O . PHE A 1 84 ? 4.452 2.389 -20.647 1.00 86.94 84 PHE A O 1
ATOM 699 N N . TYR A 1 85 ? 5.397 0.399 -21.107 1.00 86.69 85 TYR A N 1
ATOM 700 C CA . TYR A 1 85 ? 4.734 -0.310 -20.006 1.00 86.69 85 TYR A CA 1
ATOM 701 C C . TYR A 1 85 ? 5.062 0.281 -18.635 1.00 86.69 85 TYR A C 1
ATOM 703 O O . TYR A 1 85 ? 4.201 0.345 -17.762 1.00 86.69 85 TYR A O 1
ATOM 711 N N . PHE A 1 86 ? 6.294 0.748 -18.423 1.00 88.00 86 PHE A N 1
ATOM 712 C CA . PHE A 1 86 ? 6.666 1.386 -17.162 1.00 88.00 86 PHE A CA 1
ATOM 713 C C . PHE A 1 86 ? 5.842 2.655 -16.903 1.00 88.00 86 PHE A C 1
ATOM 715 O O . PHE A 1 86 ? 5.362 2.873 -15.790 1.00 88.00 86 PHE A O 1
ATOM 722 N N . ILE A 1 87 ? 5.649 3.485 -17.929 1.00 88.94 87 ILE A N 1
ATOM 723 C CA . ILE A 1 87 ? 4.836 4.701 -17.829 1.00 88.94 87 ILE A CA 1
ATOM 724 C C . ILE A 1 87 ? 3.355 4.358 -17.732 1.00 88.94 87 ILE A C 1
ATOM 726 O O . ILE A 1 87 ? 2.663 4.959 -16.913 1.00 88.94 87 ILE A O 1
ATOM 730 N N . GLU A 1 88 ? 2.878 3.390 -18.511 1.00 87.00 88 GLU A N 1
ATOM 731 C CA . GLU A 1 88 ? 1.497 2.914 -18.467 1.00 87.00 88 GLU A CA 1
ATOM 732 C C . GLU A 1 88 ? 1.129 2.418 -17.067 1.00 87.00 88 GLU A C 1
ATOM 734 O O . GLU A 1 88 ? 0.123 2.853 -16.516 1.00 87.00 88 GLU A O 1
ATOM 739 N N . VAL A 1 89 ? 1.978 1.612 -16.425 1.00 90.50 89 VAL A N 1
ATOM 740 C CA . VAL A 1 89 ? 1.748 1.143 -15.048 1.00 90.50 89 VAL A CA 1
ATOM 741 C C . VAL A 1 89 ? 1.788 2.304 -14.055 1.00 90.50 89 VAL A C 1
ATOM 743 O O . VAL A 1 89 ? 0.942 2.397 -13.165 1.00 90.50 89 VAL A O 1
ATOM 746 N N . ILE A 1 90 ? 2.737 3.236 -14.186 1.00 90.25 90 ILE A N 1
ATOM 747 C CA . ILE A 1 90 ? 2.826 4.373 -13.257 1.00 90.25 90 ILE A CA 1
ATOM 748 C C . ILE A 1 90 ? 1.599 5.282 -13.372 1.00 90.25 90 ILE A C 1
ATOM 750 O O . ILE A 1 90 ? 1.011 5.671 -12.362 1.00 90.25 90 ILE A O 1
ATOM 754 N N . VAL A 1 91 ? 1.221 5.651 -14.591 1.00 91.38 91 VAL A N 1
ATOM 755 C CA . VAL A 1 91 ? 0.163 6.634 -14.852 1.00 91.38 91 VAL A CA 1
ATOM 756 C C . VAL A 1 91 ? -1.220 5.997 -14.800 1.00 91.38 91 VAL A C 1
ATOM 758 O O . VAL A 1 91 ? -2.144 6.609 -14.271 1.00 91.38 91 VAL A O 1
ATOM 761 N N . GLY A 1 92 ? -1.367 4.790 -15.333 1.00 89.25 92 GLY A N 1
ATOM 762 C CA . GLY A 1 92 ? -2.630 4.067 -15.436 1.00 89.25 92 GLY A CA 1
ATOM 763 C C . GLY A 1 92 ? -3.022 3.325 -14.163 1.00 89.25 92 GLY A C 1
ATOM 764 O O . GLY A 1 92 ? -4.211 3.231 -13.869 1.00 89.25 92 GLY A O 1
ATOM 765 N N . GLU A 1 93 ? -2.058 2.853 -13.368 1.00 89.88 93 GLU A N 1
ATOM 766 C CA . GLU A 1 93 ? -2.357 2.036 -12.184 1.00 89.88 93 GLU A CA 1
ATOM 767 C C . GLU A 1 93 ? -1.869 2.684 -10.888 1.00 89.88 93 GLU A C 1
ATOM 769 O O . GLU A 1 93 ? -2.655 2.900 -9.964 1.00 89.88 93 GLU A O 1
ATOM 774 N N . PHE A 1 94 ? -0.587 3.046 -10.808 1.00 93.38 94 PHE A N 1
ATOM 775 C CA . PHE A 1 94 ? 0.026 3.488 -9.555 1.00 93.38 94 PHE A CA 1
ATOM 776 C C . PHE A 1 94 ? -0.509 4.841 -9.075 1.00 93.38 94 PHE A C 1
ATOM 778 O O . PHE A 1 94 ? -0.910 4.968 -7.917 1.00 93.38 94 PHE A O 1
ATOM 785 N N . ILE A 1 95 ? -0.545 5.858 -9.941 1.00 95.06 95 ILE A N 1
ATOM 786 C CA . ILE A 1 95 ? -1.067 7.183 -9.577 1.00 95.06 95 ILE A CA 1
ATOM 787 C C . ILE A 1 95 ? -2.557 7.099 -9.205 1.00 95.06 95 ILE A C 1
ATOM 789 O O . ILE A 1 95 ? -2.902 7.571 -8.118 1.00 95.06 95 ILE A O 1
ATOM 793 N N . PRO A 1 96 ? -3.442 6.478 -10.013 1.00 94.88 96 PRO A N 1
ATOM 794 C CA . PRO A 1 96 ? -4.845 6.301 -9.647 1.00 94.88 96 PRO A CA 1
ATOM 795 C C . PRO A 1 96 ? -5.023 5.544 -8.335 1.00 94.88 96 PRO A C 1
ATOM 797 O O . PRO A 1 96 ? -5.847 5.945 -7.516 1.00 94.88 96 PRO A O 1
ATOM 800 N N . PHE A 1 97 ? -4.216 4.512 -8.082 1.00 93.50 97 PHE A N 1
ATOM 801 C CA . PHE A 1 97 ? -4.226 3.792 -6.812 1.00 93.50 97 PHE A CA 1
ATOM 802 C C . PHE A 1 97 ? -3.860 4.695 -5.626 1.00 93.50 97 PHE A C 1
ATOM 804 O O . PHE A 1 97 ? -4.572 4.708 -4.622 1.00 93.50 97 PHE A O 1
ATOM 811 N N . VAL A 1 98 ? -2.798 5.501 -5.732 1.00 94.31 98 VAL A N 1
ATOM 812 C CA . VAL A 1 98 ? -2.404 6.454 -4.678 1.00 94.31 98 VAL A CA 1
ATOM 813 C C . VAL A 1 98 ? -3.486 7.513 -4.456 1.00 94.31 98 VAL A C 1
ATOM 815 O O . VAL A 1 98 ? -3.823 7.813 -3.310 1.00 94.31 98 VAL A O 1
ATOM 818 N N . VAL A 1 99 ? -4.067 8.057 -5.527 1.00 95.31 99 VAL A N 1
ATOM 819 C CA . VAL A 1 99 ? -5.172 9.026 -5.447 1.00 95.31 99 VAL A CA 1
ATOM 820 C C . VAL A 1 99 ? -6.401 8.399 -4.792 1.00 95.31 99 VAL A C 1
ATOM 822 O O . VAL A 1 99 ? -7.021 9.032 -3.938 1.00 95.31 99 VAL A O 1
ATOM 825 N N . LEU A 1 100 ? -6.726 7.149 -5.127 1.00 92.12 100 LEU A N 1
ATOM 826 C CA . LEU A 1 100 ? -7.801 6.390 -4.495 1.00 92.12 100 LEU A CA 1
ATOM 827 C C . LEU A 1 100 ? -7.533 6.220 -2.999 1.00 92.12 100 LEU A C 1
ATOM 829 O O . LEU A 1 100 ? -8.400 6.550 -2.193 1.00 92.12 100 LEU A O 1
ATOM 833 N N . LEU A 1 101 ? -6.336 5.776 -2.602 1.00 92.00 101 LEU A N 1
ATOM 834 C CA . LEU A 1 101 ? -5.973 5.637 -1.188 1.00 92.00 101 LEU A CA 1
ATOM 835 C C . LEU A 1 101 ? -6.065 6.968 -0.432 1.00 92.00 101 LEU A C 1
ATOM 837 O O . LEU A 1 101 ? -6.586 7.001 0.683 1.00 92.00 101 LEU A O 1
ATOM 841 N N . LEU A 1 102 ? -5.601 8.065 -1.034 1.00 93.44 102 LEU A N 1
ATOM 842 C CA . LEU A 1 102 ? -5.702 9.404 -0.450 1.00 93.44 102 LEU A CA 1
ATOM 843 C C . LEU A 1 102 ? -7.156 9.860 -0.321 1.00 93.44 102 LEU A C 1
ATOM 845 O O . LEU A 1 102 ? -7.537 10.392 0.720 1.00 93.44 102 LEU A O 1
ATOM 849 N N . SER A 1 103 ? -7.978 9.625 -1.341 1.00 92.19 103 SER A N 1
ATOM 850 C CA . SER A 1 103 ? -9.409 9.927 -1.305 1.00 92.19 103 SER A CA 1
ATOM 851 C C . SER A 1 103 ? -10.098 9.154 -0.182 1.00 92.19 103 SER A C 1
ATOM 853 O O . SER A 1 103 ? -10.783 9.755 0.644 1.00 92.19 103 SER A O 1
ATOM 855 N N . LEU A 1 104 ? -9.836 7.847 -0.075 1.00 90.31 104 LEU A N 1
ATOM 856 C CA . LEU A 1 104 ? -10.334 7.018 1.020 1.00 90.31 104 LEU A CA 1
ATOM 857 C C . LEU A 1 104 ? -9.897 7.578 2.371 1.00 90.31 104 LEU A C 1
ATOM 859 O O . LEU A 1 104 ? -10.744 7.743 3.242 1.00 90.31 104 LEU A O 1
ATOM 863 N N . PHE A 1 105 ? -8.620 7.919 2.546 1.00 89.19 105 PHE A N 1
ATOM 864 C CA . PHE A 1 105 ? -8.114 8.490 3.795 1.00 89.19 105 PHE A CA 1
ATOM 865 C C . PHE A 1 105 ? -8.810 9.805 4.167 1.00 89.19 105 PHE A C 1
ATOM 867 O O . PHE A 1 105 ? -9.241 9.967 5.308 1.00 89.19 105 PHE A O 1
ATOM 874 N N . VAL A 1 106 ? -8.969 10.729 3.217 1.00 91.94 106 VAL A N 1
ATOM 875 C CA . VAL A 1 106 ? -9.601 12.035 3.463 1.00 91.94 106 VAL A CA 1
ATOM 876 C C . VAL A 1 106 ? -11.092 11.880 3.759 1.00 91.94 106 VAL A C 1
ATOM 878 O O . VAL A 1 106 ? -11.578 12.420 4.754 1.00 91.94 106 VAL A O 1
ATOM 881 N N . VAL A 1 107 ? -11.822 11.122 2.935 1.00 91.94 107 VAL A N 1
ATOM 882 C CA . VAL A 1 107 ? -13.269 10.933 3.102 1.00 91.94 107 VAL A CA 1
ATOM 883 C C . VAL A 1 107 ? -13.568 10.152 4.378 1.00 91.94 107 VAL A C 1
ATOM 885 O O . VAL A 1 107 ? -14.361 10.608 5.198 1.00 91.94 107 VAL A O 1
ATOM 888 N N . THR A 1 108 ? -12.924 9.001 4.593 1.00 89.25 108 THR A N 1
ATOM 889 C CA . THR A 1 108 ? -13.186 8.171 5.784 1.00 89.25 108 THR A CA 1
ATOM 890 C C . THR A 1 108 ? -12.657 8.811 7.064 1.00 89.25 108 THR A C 1
ATOM 892 O O . THR A 1 108 ? -13.334 8.755 8.088 1.00 89.25 108 THR A O 1
ATOM 895 N N . GLY A 1 109 ? -11.508 9.491 7.012 1.00 86.19 109 GLY A N 1
ATOM 896 C CA . GLY A 1 109 ? -10.938 10.215 8.149 1.00 86.19 109 GLY A CA 1
ATOM 897 C C . GLY A 1 109 ? -11.788 11.403 8.612 1.00 86.19 109 GLY A C 1
ATOM 898 O O . GLY A 1 109 ? -11.777 11.728 9.802 1.00 86.19 109 GLY A O 1
ATOM 899 N N . GLY A 1 110 ? -12.554 12.020 7.704 1.00 86.69 110 GLY A N 1
ATOM 900 C CA . GLY A 1 110 ? -13.519 13.079 8.017 1.00 86.69 110 GLY A CA 1
ATOM 901 C C . GLY A 1 110 ? -14.831 12.581 8.637 1.00 86.69 110 GLY A C 1
ATOM 902 O O . GLY A 1 110 ? -15.563 13.367 9.241 1.00 86.69 110 GLY A O 1
ATOM 903 N N . ILE A 1 111 ? -15.137 11.283 8.539 1.00 89.88 111 ILE A N 1
ATOM 904 C CA . ILE A 1 111 ? -16.365 10.699 9.085 1.00 89.88 111 ILE A CA 1
ATOM 905 C C . ILE A 1 111 ? -16.144 10.331 10.557 1.00 89.88 111 ILE A C 1
ATOM 907 O O . ILE A 1 111 ? -15.401 9.414 10.902 1.00 89.88 111 ILE A O 1
ATOM 911 N N . CYS A 1 112 ? -16.835 11.030 11.460 1.00 86.88 112 CYS A N 1
ATOM 912 C CA . CYS A 1 112 ? -16.814 10.714 12.886 1.00 86.88 112 CYS A CA 1
ATOM 913 C C . CYS A 1 112 ? -18.041 9.884 13.280 1.00 86.88 112 CYS A C 1
ATOM 915 O O . CYS A 1 112 ? -19.137 10.415 13.452 1.00 86.88 112 CYS A O 1
ATOM 917 N N . ILE A 1 113 ? -17.847 8.581 13.481 1.00 86.06 113 ILE A N 1
ATOM 918 C CA . ILE A 1 113 ? -18.887 7.696 14.014 1.00 86.06 113 ILE A CA 1
ATOM 919 C C . ILE A 1 113 ? -18.793 7.697 15.541 1.00 86.06 113 ILE A C 1
ATOM 921 O O . ILE A 1 113 ? -17.850 7.158 16.128 1.00 86.06 113 ILE A O 1
ATOM 925 N N . ARG A 1 114 ? -19.781 8.311 16.196 1.00 81.50 114 ARG A N 1
ATOM 926 C CA . ARG A 1 114 ? -19.928 8.300 17.656 1.00 81.50 114 ARG A CA 1
ATOM 927 C C . ARG A 1 114 ? -20.998 7.296 18.068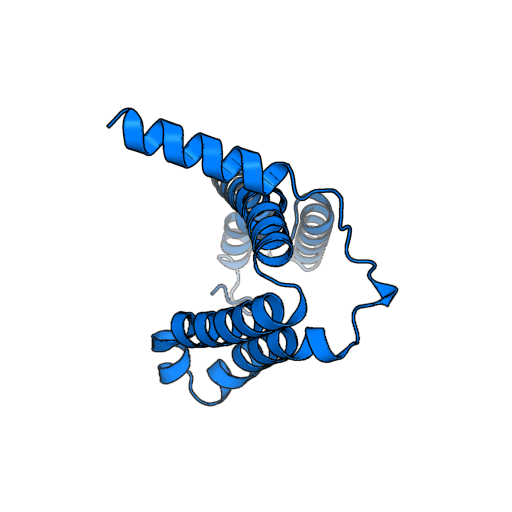 1.00 81.50 114 ARG A C 1
ATOM 929 O O . ARG A 1 114 ? -22.091 7.285 17.516 1.00 81.50 114 ARG A O 1
ATOM 936 N N . GLY A 1 115 ? -20.686 6.484 19.071 1.00 75.75 115 GLY A N 1
ATOM 937 C CA . GLY A 1 115 ? -21.617 5.527 19.657 1.00 75.75 115 GLY A CA 1
ATOM 938 C C . GLY A 1 115 ? -21.031 4.889 20.911 1.00 75.75 115 GLY A C 1
ATOM 939 O O . GLY A 1 115 ? -19.817 4.706 21.012 1.00 75.75 115 GLY A O 1
ATOM 940 N N . THR A 1 116 ? -21.888 4.570 21.879 1.00 75.06 116 THR A N 1
ATOM 941 C CA . THR A 1 116 ? -21.514 3.830 23.087 1.00 75.06 116 THR A CA 1
ATOM 942 C C . THR A 1 116 ? -21.780 2.343 22.870 1.00 75.06 116 THR A C 1
ATOM 944 O O . THR A 1 116 ? -22.920 1.882 22.819 1.00 75.06 116 THR A O 1
ATOM 947 N N . PHE A 1 117 ? -20.711 1.563 22.732 1.00 80.00 117 PHE A N 1
ATOM 948 C CA . PHE A 1 117 ? -20.816 0.120 22.545 1.00 80.00 117 PHE A CA 1
ATOM 949 C C . PHE A 1 117 ? -20.770 -0.578 23.903 1.00 80.00 117 PHE A C 1
ATOM 951 O O . PHE A 1 117 ? -19.740 -0.587 24.575 1.00 80.00 117 PHE A O 1
ATOM 958 N N . LYS A 1 118 ? -21.883 -1.196 24.316 1.00 83.81 118 LYS A N 1
ATOM 959 C CA . LYS A 1 118 ? -21.868 -2.086 25.487 1.00 83.81 118 LYS A CA 1
ATOM 960 C C . LYS A 1 118 ? -20.989 -3.309 25.181 1.00 83.81 118 LYS A C 1
ATOM 962 O O . LYS A 1 118 ? -21.180 -3.898 24.110 1.00 83.81 118 LYS A O 1
ATOM 967 N N . PRO A 1 119 ? -20.090 -3.728 26.088 1.00 80.19 119 PRO A N 1
ATOM 968 C CA . PRO A 1 119 ? -19.192 -4.860 25.873 1.00 80.19 119 PRO A CA 1
ATOM 969 C C . PRO A 1 119 ? -19.966 -6.183 25.968 1.00 80.19 119 PRO A C 1
ATOM 971 O O . PRO A 1 119 ? -19.983 -6.842 27.002 1.00 80.19 119 PRO A O 1
ATOM 974 N N . THR A 1 120 ? -20.652 -6.557 24.888 1.00 88.06 120 THR A N 1
ATOM 975 C CA . THR A 1 120 ? -21.414 -7.810 24.776 1.00 88.06 120 THR A CA 1
ATOM 976 C C . THR A 1 120 ? -20.965 -8.594 23.540 1.00 88.06 120 THR A C 1
ATOM 978 O O . THR A 1 120 ? -20.600 -7.971 22.536 1.00 88.06 120 THR A O 1
ATOM 981 N N . PRO A 1 121 ? -21.025 -9.941 23.557 1.00 89.31 121 PRO A N 1
ATOM 982 C CA . PRO A 1 121 ? -20.662 -10.762 22.398 1.00 89.31 121 PRO A CA 1
ATOM 983 C C . PRO A 1 121 ? -21.432 -10.382 21.127 1.00 89.31 121 PRO A C 1
ATOM 985 O O . PRO A 1 121 ? -20.851 -10.290 20.049 1.00 89.31 121 PRO A O 1
ATOM 988 N N . LEU A 1 122 ? -22.726 -10.070 21.267 1.00 92.75 122 LEU A N 1
ATOM 989 C CA . LEU A 1 122 ? -23.578 -9.672 20.148 1.00 92.75 122 LEU A CA 1
ATOM 990 C C . LEU A 1 122 ? -23.117 -8.358 19.498 1.00 92.75 122 LEU A C 1
ATOM 992 O O . LEU A 1 122 ? -23.137 -8.237 18.276 1.00 92.75 122 LEU A O 1
ATOM 996 N N . ASN A 1 123 ? -22.677 -7.378 20.291 1.00 89.25 123 ASN A N 1
ATOM 997 C CA . ASN A 1 123 ? -22.171 -6.115 19.751 1.00 89.25 123 ASN A CA 1
ATOM 998 C C . ASN A 1 123 ? -20.824 -6.289 19.038 1.00 89.25 123 ASN A C 1
ATOM 1000 O O . ASN A 1 123 ? -20.592 -5.620 18.034 1.00 89.25 123 ASN A O 1
ATOM 1004 N N . ASN A 1 124 ? -19.972 -7.211 19.497 1.00 89.38 124 ASN A N 1
ATOM 1005 C CA . ASN A 1 124 ? -18.729 -7.543 18.794 1.00 89.38 124 ASN A CA 1
ATOM 1006 C C . ASN A 1 124 ? -19.012 -8.188 17.445 1.00 89.38 124 ASN A C 1
ATOM 1008 O O . ASN A 1 124 ? -18.430 -7.778 16.447 1.00 89.38 124 ASN A O 1
ATOM 1012 N N . LEU A 1 125 ? -19.937 -9.149 17.413 1.00 92.81 125 LEU A N 1
ATOM 1013 C CA . LEU A 1 125 ? -20.354 -9.789 16.172 1.00 92.81 125 LEU A CA 1
ATOM 1014 C C . LEU A 1 125 ? -20.894 -8.751 15.183 1.00 92.81 125 LEU A C 1
ATOM 1016 O O . LEU A 1 125 ? -20.466 -8.725 14.035 1.00 92.81 125 LEU A O 1
ATOM 1020 N N . LYS A 1 126 ? -21.774 -7.847 15.633 1.00 91.94 126 LYS A N 1
ATOM 1021 C CA . LYS A 1 126 ? -22.294 -6.753 14.796 1.00 91.94 126 LYS A CA 1
ATOM 1022 C C . LYS A 1 126 ? -21.176 -5.883 14.233 1.00 91.94 126 LYS A C 1
ATOM 1024 O O . LYS A 1 126 ? -21.201 -5.562 13.051 1.00 91.94 126 LYS A O 1
ATOM 1029 N N . LEU A 1 127 ? -20.204 -5.515 15.064 1.00 89.88 127 LEU A N 1
ATOM 1030 C CA . LEU A 1 127 ? -19.088 -4.684 14.638 1.00 89.88 127 LEU A CA 1
ATOM 1031 C C . LEU A 1 127 ? -18.170 -5.419 13.647 1.00 89.88 127 LEU A C 1
ATOM 1033 O O . LEU A 1 127 ? -17.742 -4.813 12.670 1.00 89.88 127 LEU A O 1
ATOM 1037 N N . MET A 1 128 ? -17.917 -6.715 13.850 1.00 91.88 128 MET A N 1
ATOM 1038 C CA . MET A 1 128 ? -17.163 -7.546 12.906 1.00 91.88 128 MET A CA 1
ATOM 1039 C C . MET A 1 128 ? -17.888 -7.677 11.568 1.00 91.88 128 MET A C 1
ATOM 1041 O O . MET A 1 128 ? -17.290 -7.405 10.537 1.00 91.88 128 MET A O 1
ATOM 1045 N N . VAL A 1 129 ? -19.178 -8.031 11.581 1.00 94.75 129 VAL A N 1
ATOM 1046 C CA . VAL A 1 129 ? -19.995 -8.157 10.363 1.00 94.75 129 VAL A CA 1
ATOM 1047 C C . VAL A 1 129 ? -20.024 -6.835 9.606 1.00 94.75 129 VAL A C 1
ATOM 1049 O O . VAL A 1 129 ? -19.798 -6.813 8.402 1.00 94.75 129 VAL A O 1
ATOM 1052 N N . LEU A 1 130 ? -20.237 -5.722 10.308 1.00 92.81 130 LEU A N 1
ATOM 1053 C CA . LEU A 1 130 ? -20.228 -4.397 9.700 1.00 92.81 130 LEU A CA 1
ATOM 1054 C C . LEU A 1 130 ? -18.854 -4.060 9.103 1.00 92.81 130 LEU A C 1
ATOM 1056 O O . LEU A 1 130 ? -18.785 -3.598 7.968 1.00 92.81 130 LEU A O 1
ATOM 1060 N N . GLY A 1 131 ? -17.766 -4.347 9.821 1.00 92.75 131 GLY A N 1
ATOM 1061 C CA . GLY A 1 131 ? -16.405 -4.160 9.321 1.00 92.75 131 GLY A CA 1
ATOM 1062 C C . GLY A 1 131 ? -16.097 -4.993 8.082 1.00 92.75 131 GLY A C 1
ATOM 1063 O O . GLY A 1 131 ? -15.582 -4.451 7.109 1.00 92.75 131 GLY A O 1
ATOM 1064 N N . THR A 1 132 ? -16.464 -6.273 8.071 1.00 94.31 132 THR A N 1
ATOM 1065 C CA . THR A 1 132 ? -16.267 -7.169 6.922 1.00 94.31 132 THR A CA 1
ATOM 1066 C C . THR A 1 132 ? -17.093 -6.733 5.712 1.00 94.31 132 THR A C 1
ATOM 1068 O O . THR A 1 132 ? -16.567 -6.692 4.598 1.00 94.31 132 THR A O 1
ATOM 1071 N N . SER A 1 133 ? -18.358 -6.355 5.914 1.00 95.81 133 SER A N 1
ATOM 1072 C CA . SER A 1 133 ? -19.226 -5.866 4.836 1.00 95.81 133 SER A CA 1
ATOM 1073 C C . SER A 1 133 ? -18.683 -4.581 4.217 1.00 95.81 133 SER A C 1
ATOM 1075 O O . SER A 1 133 ? -18.590 -4.471 2.997 1.00 95.81 133 SER A O 1
ATOM 1077 N N . ILE A 1 134 ? -18.264 -3.623 5.048 1.00 93.75 134 ILE A N 1
ATOM 1078 C CA . ILE A 1 134 ? -17.694 -2.360 4.573 1.00 93.75 134 ILE A CA 1
ATOM 1079 C C . ILE A 1 134 ? -16.343 -2.606 3.888 1.00 93.75 134 ILE A C 1
ATOM 1081 O O . ILE A 1 134 ? -16.115 -2.077 2.804 1.00 93.75 134 ILE A O 1
ATOM 1085 N N . ALA A 1 135 ? -15.475 -3.454 4.445 1.00 94.00 135 ALA A N 1
ATOM 1086 C CA . ALA A 1 135 ? -14.192 -3.804 3.832 1.00 94.00 135 ALA A CA 1
ATOM 1087 C C . ALA A 1 135 ? -14.346 -4.460 2.452 1.00 94.00 135 ALA A C 1
ATOM 1089 O O . ALA A 1 135 ? -13.512 -4.233 1.581 1.00 94.00 135 ALA A O 1
ATOM 1090 N N . SER A 1 136 ? -15.418 -5.225 2.234 1.00 93.38 136 SER A N 1
ATOM 1091 C CA . SER A 1 136 ? -15.715 -5.836 0.932 1.00 93.38 136 SER A CA 1
ATOM 1092 C C . SER A 1 136 ? -16.155 -4.809 -0.118 1.00 93.38 136 SER A C 1
ATOM 1094 O O . SER A 1 136 ? -15.956 -5.037 -1.305 1.00 93.38 136 SER A O 1
ATOM 1096 N N . TRP A 1 137 ? -16.733 -3.678 0.306 1.00 90.31 137 TRP A N 1
ATOM 1097 C CA . TRP A 1 137 ? -17.160 -2.607 -0.599 1.00 90.31 137 TRP A CA 1
ATOM 1098 C C . TRP A 1 137 ? -16.041 -1.594 -0.854 1.00 90.31 137 TRP A C 1
ATOM 1100 O O . TRP A 1 137 ? -15.659 -1.365 -1.996 1.00 90.31 137 TRP A O 1
ATOM 1110 N N . MET A 1 138 ? -15.527 -0.948 0.196 1.00 88.19 138 MET A N 1
ATOM 1111 C CA . MET A 1 138 ? -14.570 0.166 0.079 1.00 88.19 138 MET A CA 1
ATOM 1112 C C . MET A 1 138 ? -13.104 -0.256 0.255 1.00 88.19 138 MET A C 1
ATOM 1114 O O . MET A 1 138 ? -12.222 0.596 0.262 1.00 88.19 138 MET A O 1
ATOM 1118 N N . GLY A 1 139 ? -12.829 -1.550 0.428 1.00 89.44 139 GLY A N 1
ATOM 1119 C CA . GLY A 1 139 ? -11.494 -2.073 0.718 1.00 89.44 139 GLY A CA 1
ATOM 1120 C C . GLY A 1 139 ? -11.132 -2.041 2.208 1.00 89.44 139 GLY A C 1
ATOM 1121 O O . GLY A 1 139 ? -11.681 -1.273 3.007 1.00 89.44 139 GLY A O 1
ATOM 1122 N N . THR A 1 140 ? -10.167 -2.880 2.596 1.00 92.31 140 THR A N 1
ATOM 1123 C CA . THR A 1 140 ? -9.711 -3.028 3.992 1.00 92.31 140 THR A CA 1
ATOM 1124 C C . THR A 1 140 ? -9.105 -1.740 4.549 1.00 92.31 140 THR A C 1
ATOM 1126 O O . THR A 1 140 ? -9.356 -1.404 5.705 1.00 92.31 140 THR A O 1
ATOM 1129 N N . THR A 1 141 ? -8.378 -0.978 3.727 1.00 90.06 141 THR A N 1
ATOM 1130 C CA . THR A 1 141 ? -7.760 0.296 4.123 1.00 90.06 141 THR A CA 1
ATOM 1131 C C . THR A 1 141 ? -8.803 1.348 4.509 1.00 90.06 141 THR A C 1
ATOM 1133 O O . THR A 1 141 ? -8.715 1.932 5.588 1.00 90.06 141 THR A O 1
ATOM 1136 N N . GLY A 1 142 ? -9.830 1.554 3.675 1.00 89.50 142 GLY A N 1
ATOM 1137 C CA . GLY A 1 142 ? -10.894 2.528 3.950 1.00 89.50 142 GLY A CA 1
ATOM 1138 C C . GLY A 1 142 ? -11.759 2.128 5.146 1.00 89.50 142 GLY A C 1
ATOM 1139 O O . GLY A 1 142 ? -12.034 2.945 6.025 1.00 89.50 142 GLY A O 1
ATOM 1140 N N . ALA A 1 143 ? -12.124 0.846 5.234 1.00 92.06 143 ALA A N 1
ATOM 1141 C CA . ALA A 1 143 ? -12.910 0.328 6.351 1.00 92.06 143 ALA A CA 1
ATOM 1142 C C . ALA A 1 143 ? -12.176 0.465 7.695 1.00 92.06 143 ALA A C 1
ATOM 1144 O O . ALA A 1 143 ? -12.784 0.863 8.691 1.00 92.06 143 ALA A O 1
ATOM 1145 N N . ALA A 1 144 ? -10.869 0.178 7.727 1.00 89.75 144 ALA A N 1
ATOM 1146 C CA . ALA A 1 144 ? -10.050 0.328 8.926 1.00 89.75 144 ALA A CA 1
ATOM 1147 C C . ALA A 1 144 ? -10.000 1.788 9.395 1.00 89.75 144 ALA A C 1
ATOM 1149 O O . ALA A 1 144 ? -10.240 2.058 10.571 1.00 89.75 144 ALA A O 1
ATOM 1150 N N . MET A 1 145 ? -9.768 2.736 8.482 1.00 89.56 145 MET A N 1
ATOM 1151 C CA . MET A 1 145 ? -9.729 4.169 8.801 1.00 89.56 145 MET A CA 1
ATOM 1152 C C . MET A 1 145 ? -11.071 4.690 9.337 1.00 89.56 145 MET A C 1
ATOM 1154 O O . MET A 1 145 ? -11.091 5.445 10.309 1.00 89.56 145 MET A O 1
ATOM 1158 N N . LEU A 1 146 ? -12.192 4.235 8.768 1.00 91.31 146 LEU A N 1
ATOM 1159 C CA . LEU A 1 146 ? -13.544 4.605 9.203 1.00 91.31 146 LEU A CA 1
ATOM 1160 C C . LEU A 1 146 ? -13.899 4.031 10.588 1.00 91.31 146 LEU A C 1
ATOM 1162 O O . LEU A 1 146 ? -14.525 4.703 11.412 1.00 91.31 146 LEU A O 1
ATOM 1166 N N . LEU A 1 147 ? -13.500 2.786 10.866 1.00 90.81 147 LEU A N 1
ATOM 1167 C CA . LEU A 1 147 ? -13.895 2.055 12.077 1.00 90.81 147 LEU A CA 1
ATOM 1168 C C . LEU A 1 147 ? -12.893 2.135 13.228 1.00 90.81 147 LEU A C 1
ATOM 1170 O O . LEU A 1 147 ? -13.246 1.746 14.344 1.00 90.81 147 LEU A O 1
ATOM 1174 N N . VAL A 1 148 ? -11.687 2.672 13.015 1.00 89.62 148 VAL A N 1
ATOM 1175 C CA . VAL A 1 148 ? -10.647 2.730 14.057 1.00 89.62 148 VAL A CA 1
ATOM 1176 C C . VAL A 1 148 ? -11.146 3.439 15.319 1.00 89.62 148 VAL A C 1
ATOM 1178 O O . VAL A 1 148 ? -11.002 2.920 16.423 1.00 89.62 148 VAL A O 1
ATOM 1181 N N . ARG A 1 149 ? -11.828 4.585 15.174 1.00 88.12 149 ARG A N 1
ATOM 1182 C CA . ARG A 1 149 ? -12.343 5.366 16.312 1.00 88.12 149 ARG A CA 1
ATOM 1183 C C . ARG A 1 149 ? -13.480 4.634 17.050 1.00 88.12 149 ARG A C 1
ATOM 1185 O O . ARG A 1 149 ? -13.377 4.500 18.271 1.00 88.12 149 ARG A O 1
ATOM 1192 N N . PRO A 1 150 ? -14.532 4.122 16.372 1.00 88.19 150 PRO A N 1
ATOM 1193 C CA . PRO A 1 150 ? -15.529 3.251 16.999 1.00 88.19 150 PRO A CA 1
ATOM 1194 C C . PRO A 1 150 ? -14.933 2.060 17.745 1.00 88.19 150 PRO A C 1
ATOM 1196 O O . PRO A 1 150 ? -15.355 1.773 18.865 1.00 88.19 150 PRO A O 1
ATOM 1199 N N . LEU A 1 151 ? -13.944 1.386 17.153 1.00 88.25 151 LEU A N 1
ATOM 1200 C CA . LEU A 1 151 ? -13.333 0.196 17.736 1.00 88.25 151 LEU A CA 1
ATOM 1201 C C . LEU A 1 151 ? -12.513 0.538 18.987 1.00 88.25 151 LEU A C 1
ATOM 1203 O O . LEU A 1 151 ? -12.592 -0.185 19.980 1.00 88.25 151 LEU A O 1
ATOM 1207 N N . ILE A 1 152 ? -11.776 1.654 18.982 1.00 87.94 152 ILE A N 1
ATOM 1208 C CA . ILE A 1 152 ? -11.071 2.159 20.173 1.00 87.94 152 ILE A CA 1
ATOM 1209 C C . ILE A 1 152 ? -12.078 2.470 21.289 1.00 87.94 152 ILE A C 1
ATOM 1211 O O . ILE A 1 152 ? -11.924 1.984 22.410 1.00 87.94 152 ILE A O 1
ATOM 1215 N N . ASN A 1 153 ? -13.155 3.198 20.981 1.00 85.06 153 ASN A N 1
ATOM 1216 C CA . ASN A 1 153 ? -14.194 3.531 21.962 1.00 85.06 153 ASN A CA 1
ATOM 1217 C C . ASN A 1 153 ? -14.899 2.285 22.524 1.00 85.06 153 ASN A C 1
ATOM 1219 O O . ASN A 1 153 ? -15.201 2.227 23.715 1.00 85.06 153 ASN A O 1
ATOM 1223 N N . ALA A 1 154 ? -15.132 1.264 21.695 1.00 86.06 154 ALA A N 1
ATOM 1224 C CA . ALA A 1 154 ? -15.720 -0.006 22.121 1.00 86.06 154 ALA A CA 1
ATOM 1225 C C . ALA A 1 154 ? -14.796 -0.840 23.033 1.00 86.06 154 ALA A C 1
ATOM 1227 O O . ALA A 1 154 ? -15.281 -1.688 23.792 1.00 86.06 154 ALA A O 1
ATOM 1228 N N . ASN A 1 155 ? -13.480 -0.623 22.963 1.00 85.81 155 ASN A N 1
ATOM 1229 C CA . ASN A 1 155 ? -12.497 -1.270 23.834 1.00 85.81 155 ASN A CA 1
ATOM 1230 C C . ASN A 1 155 ? -12.210 -0.463 25.110 1.00 85.81 155 ASN A C 1
ATOM 1232 O O . ASN A 1 155 ? -11.920 -1.064 26.137 1.00 85.81 155 ASN A O 1
ATOM 1236 N N . TYR A 1 156 ? -12.370 0.865 25.105 1.00 84.19 156 TYR A N 1
ATOM 1237 C CA . TYR A 1 156 ? -12.074 1.724 26.265 1.00 84.19 156 TYR A CA 1
ATOM 1238 C C . TYR A 1 156 ? -12.805 1.311 27.560 1.00 84.19 156 TYR A C 1
ATOM 1240 O O . TYR A 1 156 ? -12.264 1.444 28.651 1.00 84.19 156 TYR A O 1
ATOM 1248 N N . ILE A 1 157 ? -14.021 0.765 27.447 1.00 80.62 157 ILE A N 1
ATOM 1249 C CA . ILE A 1 157 ? -14.865 0.366 28.591 1.00 80.62 157 ILE A CA 1
ATOM 1250 C C . ILE A 1 157 ? -14.502 -1.042 29.127 1.00 80.62 157 ILE A C 1
ATOM 1252 O O . ILE A 1 157 ? -15.033 -1.485 30.147 1.00 80.62 157 ILE A O 1
ATOM 1256 N N . ARG A 1 158 ? -13.614 -1.795 28.463 1.00 83.88 158 ARG A N 1
ATOM 1257 C CA . ARG A 1 158 ? -13.312 -3.188 28.836 1.00 83.88 158 ARG A CA 1
ATOM 1258 C C . ARG A 1 158 ? -12.217 -3.282 29.894 1.00 83.88 158 ARG A C 1
ATOM 1260 O O . ARG A 1 158 ? -11.203 -2.600 29.836 1.00 83.88 158 ARG A O 1
ATOM 1267 N N . LYS A 1 159 ? -12.395 -4.238 30.813 1.00 79.00 159 LYS A N 1
ATOM 1268 C CA . LYS A 1 159 ? -11.389 -4.614 31.820 1.00 79.00 159 LYS A CA 1
ATOM 1269 C C . LYS A 1 159 ? -10.182 -5.348 31.214 1.00 79.00 159 LYS A C 1
ATOM 1271 O O . LYS A 1 159 ? -9.077 -5.212 31.721 1.00 79.00 159 LYS A O 1
ATOM 1276 N N . PHE A 1 160 ? -10.397 -6.114 30.141 1.00 80.56 160 PHE A N 1
ATOM 1277 C CA . PHE A 1 160 ? -9.351 -6.845 29.421 1.00 80.56 160 PHE A CA 1
ATOM 1278 C C . PHE A 1 160 ? -9.387 -6.477 27.933 1.00 80.56 160 PHE A C 1
ATOM 1280 O O . PHE A 1 160 ? -10.357 -6.783 27.235 1.00 80.56 160 PHE A O 1
ATOM 1287 N N . ASN A 1 161 ? -8.324 -5.826 27.460 1.00 74.19 161 ASN A N 1
ATOM 1288 C CA . ASN A 1 161 ? -8.156 -5.416 26.067 1.00 74.19 161 ASN A CA 1
ATOM 1289 C C . ASN A 1 161 ? -7.231 -6.396 25.350 1.00 74.19 161 ASN A C 1
ATOM 1291 O O . ASN A 1 161 ? -6.020 -6.347 25.525 1.00 74.19 161 ASN A O 1
ATOM 1295 N N . VAL A 1 162 ? -7.817 -7.299 24.560 1.00 75.75 162 VAL A N 1
ATOM 1296 C CA . VAL A 1 162 ? -7.068 -8.291 23.764 1.00 75.75 162 VAL A CA 1
ATOM 1297 C C . VAL A 1 162 ? -6.782 -7.773 22.345 1.00 75.75 162 VAL A C 1
ATOM 1299 O O . VAL A 1 162 ? -5.835 -8.209 21.702 1.00 75.75 162 VAL A O 1
ATOM 1302 N N . HIS A 1 163 ? -7.579 -6.819 21.850 1.00 74.38 163 HIS A N 1
ATOM 1303 C CA . HIS A 1 163 ? -7.359 -6.188 20.548 1.00 74.38 163 HIS A CA 1
ATOM 1304 C C . HIS A 1 163 ? -6.336 -5.055 20.679 1.00 74.38 163 HIS A C 1
ATOM 1306 O O . HIS A 1 163 ? -6.618 -4.034 21.309 1.00 74.38 163 HIS A O 1
ATOM 1312 N N . ILE A 1 164 ? -5.158 -5.253 20.088 1.00 70.25 164 ILE A N 1
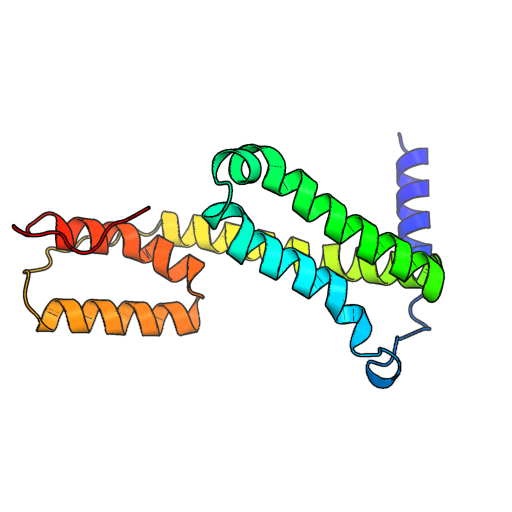ATOM 1313 C CA . ILE A 1 164 ? -4.063 -4.279 20.053 1.00 70.25 164 ILE A CA 1
ATOM 1314 C C . ILE A 1 164 ? -4.129 -3.538 18.716 1.00 70.25 164 ILE A C 1
ATOM 1316 O O . ILE A 1 164 ? -4.295 -4.160 17.668 1.00 70.25 164 ILE A O 1
ATOM 1320 N N . PHE A 1 165 ? -4.011 -2.214 18.765 1.00 73.25 165 PHE A N 1
ATOM 1321 C CA . PHE A 1 165 ? -3.905 -1.356 17.588 1.00 73.25 165 PHE A CA 1
ATOM 1322 C C . PHE A 1 165 ? -2.443 -0.941 17.438 1.00 73.25 165 PHE A C 1
ATOM 1324 O O . PHE A 1 165 ? -1.840 -0.515 18.426 1.00 73.25 165 PHE A O 1
ATOM 1331 N N . VAL A 1 166 ? -1.889 -1.086 16.235 1.00 64.69 166 VAL A N 1
ATOM 1332 C CA . VAL A 1 166 ? -0.505 -0.732 15.879 1.00 64.69 166 VAL A CA 1
ATOM 1333 C C . VAL A 1 166 ? -0.535 0.202 14.683 1.00 64.69 166 VAL A C 1
ATOM 1335 O O . VAL A 1 166 ? -1.373 -0.052 13.787 1.00 64.69 166 VAL A O 1
#

Radius of gyration: 22.89 Å; chains: 1; bounding box: 42×45×64 Å

Foldseek 3Di:
DVVVVVVVVVVVVLLVVLPPDDDDPVVDDPVLCVLVVQLVCCVVPCCVPPVPCCVVCVVVSNVVSVCVSLVVCCVPVHDSVSSSVVVCCVVVPVVVVVVLLVVLLVVLLPDDDDDQQDPDPVSVVVLVVVLVVVCVPSNNSSSCNNCVNVVVNNQVPDPDDPDDDD

pLDDT: mean 84.53, std 12.81, range [49.56, 96.38]

Secondary structure (DSSP, 8-state):
-HHHHHHHHHHHHHHHHTTT----TTS--GGGGHHHHHHHHHHHHHHHH-HHHHHHHHHHHHHHHHHHHHHHHHHHHHHHHHHHHHHHIIIIIIHHHHHHHHHHHHHHHH----------HHHHHHHHHHHHHHHHHHHHHHHHHHHHHHHHHHHHT-SS------